Protein AF-A0AAW2KNY2-F1 (afdb_monomer_lite)

pLDDT: mean 74.56, std 16.63, range [39.78, 94.38]

Sequence (101 aa):
MKAYSYCIHPVPDPTFWPQDLEVEPTNLLPPIVRRMPGRPKKNRRKEPGEAPNVVRRSNMVRCKVCNDLGHNKRTCPVNQYKGKDLELDIPLALASRENED

Foldseek 3Di:
DCVPPDDDDDDDDPVPPPPVVVPVCVPDDPPDDDDDDDDDDPDDDDDPPDDPDDDPCVQFDQEPPPRHGRDYVVPDPVVVPVPDPDDDDDDDPPPDDDDDD

Secondary structure (DSSP, 8-state):
--TTSS--PPPPPGGGS-GGG---GGG-PPP----PPPPPPSSPPPPTTPPP-PPPGGG-PBPTTT--BS--TTT-HHHHTTTS-----------------

Structure (mmCIF, N/CA/C/O backbone):
data_AF-A0AAW2KNY2-F1
#
_entry.id   AF-A0AAW2KNY2-F1
#
loop_
_atom_site.group_PDB
_atom_site.id
_atom_site.type_symbol
_atom_site.label_atom_id
_atom_site.label_alt_id
_atom_site.label_comp_id
_atom_site.label_asym_id
_atom_site.label_entity_id
_atom_site.label_seq_id
_atom_site.pdbx_PDB_ins_code
_atom_site.Cartn_x
_atom_site.Cartn_y
_atom_site.Cartn_z
_atom_site.occupancy
_atom_site.B_iso_or_equiv
_atom_site.auth_seq_id
_atom_site.auth_comp_id
_atom_site.auth_asym_id
_atom_site.auth_atom_id
_atom_site.pdbx_PDB_model_num
ATOM 1 N N . MET A 1 1 ? -3.753 12.019 -40.950 1.00 65.00 1 MET A N 1
ATOM 2 C CA . MET A 1 1 ? -3.645 10.860 -40.036 1.00 65.00 1 MET A CA 1
ATOM 3 C C . MET A 1 1 ? -2.165 10.492 -39.959 1.00 65.00 1 MET A C 1
ATOM 5 O O . MET A 1 1 ? -1.595 10.244 -41.008 1.00 65.00 1 MET A O 1
ATOM 9 N N . LYS A 1 2 ? -1.507 10.618 -38.794 1.00 80.25 2 LYS A N 1
ATOM 10 C CA . LYS A 1 2 ? -0.047 10.384 -38.626 1.00 80.25 2 LYS A CA 1
ATOM 11 C C . LYS A 1 2 ? 0.286 9.094 -37.863 1.00 80.25 2 LYS A C 1
ATOM 13 O O . LYS A 1 2 ? 1.441 8.697 -37.794 1.00 80.25 2 LYS A O 1
ATOM 18 N N . ALA A 1 3 ? -0.717 8.447 -37.274 1.00 65.38 3 ALA A N 1
ATOM 19 C CA . ALA A 1 3 ? -0.554 7.097 -36.758 1.00 65.38 3 ALA A CA 1
ATOM 20 C C . ALA A 1 3 ? -0.195 6.198 -37.953 1.00 65.38 3 ALA A C 1
ATOM 22 O O . ALA A 1 3 ? -0.858 6.307 -38.979 1.00 65.38 3 ALA A O 1
ATOM 23 N N . TYR A 1 4 ? 0.853 5.383 -37.848 1.00 79.38 4 TYR A N 1
ATOM 24 C CA . TYR A 1 4 ? 1.392 4.515 -38.915 1.00 79.38 4 TYR A CA 1
ATOM 25 C C . TYR A 1 4 ? 2.246 5.175 -40.007 1.00 79.38 4 TYR A C 1
ATOM 27 O O . TYR A 1 4 ? 2.612 4.498 -40.961 1.00 79.38 4 TYR A O 1
ATOM 35 N N . SER A 1 5 ? 2.641 6.449 -39.884 1.00 86.06 5 SER A N 1
ATOM 36 C CA . SER A 1 5 ? 3.602 7.025 -40.845 1.00 86.06 5 SER A CA 1
ATOM 37 C C . SER A 1 5 ? 5.017 6.439 -40.730 1.00 86.06 5 SER A C 1
ATOM 39 O O . SER A 1 5 ? 5.852 6.710 -41.586 1.00 86.06 5 SER A O 1
ATOM 41 N N . TYR A 1 6 ? 5.300 5.672 -39.675 1.00 84.69 6 TYR A N 1
ATOM 42 C CA . TYR A 1 6 ? 6.605 5.075 -39.406 1.00 84.69 6 TYR A CA 1
ATOM 43 C C . TYR A 1 6 ? 6.484 3.558 -39.274 1.00 84.69 6 TYR A C 1
ATOM 45 O O . TYR A 1 6 ? 5.5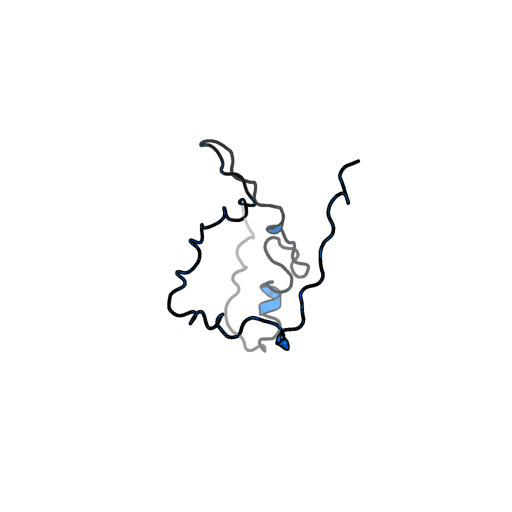71 3.059 -38.611 1.00 84.69 6 TYR A O 1
ATOM 53 N N . CYS A 1 7 ? 7.429 2.841 -39.878 1.00 86.06 7 CYS A N 1
ATOM 54 C CA . CYS A 1 7 ? 7.549 1.391 -39.776 1.00 86.06 7 CYS A CA 1
ATOM 55 C C . CYS A 1 7 ? 8.410 1.018 -38.564 1.00 86.06 7 CYS A C 1
ATOM 57 O O . CYS A 1 7 ? 9.478 1.592 -38.358 1.00 86.06 7 CYS A O 1
ATOM 59 N N . ILE A 1 8 ? 7.965 0.033 -37.784 1.00 86.69 8 ILE A N 1
ATOM 60 C CA . ILE A 1 8 ? 8.803 -0.613 -36.769 1.00 86.69 8 ILE A CA 1
ATOM 61 C C . ILE A 1 8 ? 9.505 -1.780 -37.463 1.00 86.69 8 ILE A C 1
ATOM 63 O O . ILE A 1 8 ? 8.845 -2.718 -37.908 1.00 86.69 8 ILE A O 1
ATOM 67 N N . HIS A 1 9 ? 10.827 -1.705 -37.590 1.00 87.94 9 HIS A N 1
ATOM 68 C CA . HIS A 1 9 ? 11.614 -2.795 -38.159 1.00 87.94 9 HIS A CA 1
ATOM 69 C C . HIS A 1 9 ? 11.766 -3.940 -37.146 1.00 87.94 9 HIS A C 1
ATOM 71 O O . HIS A 1 9 ? 11.886 -3.675 -35.946 1.00 87.94 9 HIS A O 1
ATOM 77 N N . PRO A 1 10 ? 11.761 -5.205 -37.603 1.00 88.88 10 PRO A N 1
ATOM 78 C CA . PRO A 1 10 ? 12.052 -6.334 -36.734 1.00 88.88 10 PRO A CA 1
ATOM 79 C C . PRO A 1 10 ? 13.482 -6.228 -36.197 1.00 88.88 10 PRO A C 1
ATOM 81 O O . PRO A 1 10 ? 14.393 -5.782 -36.898 1.00 88.88 10 PRO A O 1
ATOM 84 N N . VAL A 1 11 ? 13.674 -6.652 -34.951 1.00 87.31 11 VAL A N 1
ATOM 85 C CA . VAL A 1 11 ? 15.008 -6.767 -34.354 1.00 87.31 11 VAL A CA 1
ATOM 86 C C . VAL A 1 11 ? 15.716 -7.970 -35.000 1.00 87.31 11 VAL A C 1
ATOM 88 O O . VAL A 1 11 ? 15.103 -9.038 -35.068 1.00 87.31 11 VAL A O 1
ATOM 91 N N . PRO A 1 12 ? 16.957 -7.822 -35.506 1.00 86.25 12 PRO A N 1
ATOM 92 C CA . PRO A 1 12 ? 17.699 -8.920 -36.123 1.00 86.25 12 PRO A CA 1
ATOM 93 C C . PRO A 1 12 ? 18.049 -10.009 -35.103 1.00 86.25 12 PRO A C 1
ATOM 95 O O . PRO A 1 12 ? 18.153 -9.736 -33.903 1.00 86.25 12 PRO A O 1
ATOM 98 N N . ASP A 1 13 ? 18.250 -11.234 -35.595 1.00 87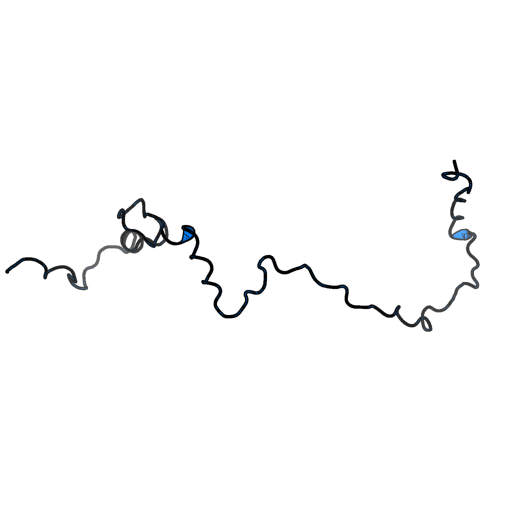.31 13 ASP A N 1
ATOM 99 C CA . ASP A 1 13 ? 18.632 -12.378 -34.764 1.00 87.31 13 ASP A CA 1
ATOM 100 C C . ASP A 1 13 ? 19.942 -12.091 -33.994 1.00 87.31 13 ASP A C 1
ATOM 102 O O . ASP A 1 13 ? 20.836 -11.448 -34.560 1.00 87.31 13 ASP A O 1
ATOM 106 N N . PRO A 1 14 ? 20.075 -12.548 -32.731 1.00 82.75 14 PRO A N 1
ATOM 107 C CA . PRO A 1 14 ? 21.268 -12.320 -31.916 1.00 82.75 14 PRO A CA 1
ATOM 108 C C . PRO A 1 14 ? 22.591 -12.716 -32.576 1.00 82.75 14 PRO A C 1
ATOM 110 O O . PRO A 1 14 ? 23.623 -12.128 -32.272 1.00 82.75 14 PRO A O 1
ATOM 113 N N . THR A 1 15 ? 22.569 -13.660 -33.519 1.00 84.50 15 THR A N 1
ATOM 114 C CA . THR A 1 15 ? 23.750 -14.090 -34.285 1.00 84.50 15 THR A CA 1
ATOM 115 C C . THR A 1 15 ? 24.344 -12.967 -35.144 1.00 84.50 15 THR A C 1
ATOM 117 O O . THR A 1 15 ? 25.537 -12.978 -35.432 1.00 84.50 15 THR A O 1
ATOM 120 N N . PHE A 1 16 ? 23.532 -11.987 -35.554 1.00 85.00 16 PHE A N 1
ATOM 121 C CA . PHE A 1 16 ? 23.967 -10.837 -36.357 1.00 85.00 16 PHE A CA 1
ATOM 122 C C . PHE A 1 16 ? 24.324 -9.614 -35.510 1.00 85.00 16 PHE A C 1
ATOM 124 O O . PHE A 1 16 ? 24.578 -8.542 -36.063 1.00 85.00 16 PHE A O 1
ATOM 131 N N . TRP A 1 17 ? 24.287 -9.725 -34.180 1.00 84.31 17 TRP A N 1
ATOM 132 C CA . TRP A 1 17 ? 24.665 -8.608 -33.328 1.00 84.31 17 TRP A CA 1
ATOM 133 C C . TRP A 1 17 ? 26.185 -8.402 -33.403 1.00 84.31 17 TRP A C 1
ATOM 135 O O . TRP A 1 17 ? 26.931 -9.384 -33.419 1.00 84.31 17 TRP A O 1
ATOM 145 N N . PRO A 1 18 ? 26.659 -7.147 -33.481 1.00 79.88 18 PRO A N 1
ATOM 146 C CA . PRO A 1 18 ? 28.086 -6.853 -33.484 1.00 79.88 18 PRO A CA 1
ATOM 147 C C . PRO A 1 18 ? 28.757 -7.482 -32.252 1.00 79.88 18 PRO A C 1
ATOM 149 O O . PRO A 1 18 ? 28.344 -7.216 -31.125 1.00 79.88 18 PRO A O 1
ATOM 152 N N . GLN A 1 19 ? 29.757 -8.344 -32.455 1.00 70.38 19 GLN A N 1
ATOM 153 C CA . GLN A 1 19 ? 30.486 -9.012 -31.361 1.00 70.38 19 GLN A CA 1
ATOM 154 C C . GLN A 1 19 ? 31.341 -8.028 -30.548 1.00 70.38 19 GLN A C 1
ATOM 156 O O . GLN A 1 19 ? 31.603 -8.247 -29.375 1.00 70.38 19 GLN A O 1
ATOM 161 N N . ASP A 1 20 ? 31.713 -6.903 -31.152 1.00 64.56 20 ASP A N 1
ATOM 162 C CA . ASP A 1 20 ? 32.399 -5.765 -30.538 1.00 64.56 20 ASP A CA 1
ATOM 163 C C . ASP A 1 20 ? 31.493 -4.916 -29.627 1.00 64.56 20 ASP A C 1
ATOM 165 O O . ASP A 1 20 ? 31.981 -4.030 -28.925 1.00 64.56 20 ASP A O 1
ATOM 169 N N . LEU A 1 21 ? 30.190 -5.226 -29.554 1.00 58.22 21 LEU A N 1
ATOM 170 C CA . LEU A 1 21 ? 29.327 -4.820 -28.441 1.00 58.22 21 LEU A CA 1
ATOM 171 C C . LEU A 1 21 ? 29.509 -5.714 -27.203 1.00 58.22 21 LEU A C 1
ATOM 173 O O . LEU A 1 21 ? 28.661 -5.705 -26.310 1.00 58.22 21 LEU A O 1
ATOM 177 N N . GLU A 1 22 ? 30.655 -6.386 -27.068 1.00 58.50 22 GLU A N 1
ATOM 178 C CA . GLU A 1 22 ? 31.317 -6.604 -25.777 1.00 58.50 22 GLU A CA 1
ATOM 179 C C . GLU A 1 22 ? 31.688 -5.246 -25.140 1.00 58.50 22 GLU A C 1
ATOM 181 O O . GLU A 1 22 ? 32.819 -4.966 -24.748 1.00 58.50 22 GLU A O 1
ATOM 186 N N . VAL A 1 23 ? 30.691 -4.368 -24.993 1.00 59.34 23 VAL A N 1
ATOM 187 C CA . VAL A 1 23 ? 30.664 -3.369 -23.940 1.00 59.34 23 VAL A CA 1
ATOM 188 C C . VAL A 1 23 ? 30.550 -4.190 -22.672 1.00 59.34 23 VAL A C 1
ATOM 190 O O . VAL A 1 23 ? 29.459 -4.459 -22.176 1.00 59.34 23 VAL A O 1
ATOM 193 N N . GLU A 1 24 ? 31.706 -4.650 -22.207 1.00 60.88 24 GLU A N 1
ATOM 194 C CA . GLU A 1 24 ? 31.985 -4.986 -20.827 1.00 60.88 24 GLU A CA 1
ATOM 195 C C . GLU A 1 24 ? 31.078 -4.096 -19.952 1.00 60.88 24 GLU A C 1
ATOM 197 O O . GLU A 1 24 ? 31.286 -2.876 -19.871 1.00 60.88 24 GLU A O 1
ATOM 202 N N . PRO A 1 25 ? 29.993 -4.648 -19.364 1.00 60.97 25 PRO A N 1
ATOM 203 C CA . PRO A 1 25 ? 28.966 -3.853 -18.683 1.00 60.97 25 PRO A CA 1
ATOM 204 C C . PRO A 1 25 ? 29.517 -3.177 -17.420 1.00 60.97 25 PRO A C 1
ATOM 206 O O . PRO A 1 25 ? 28.806 -2.456 -16.722 1.00 60.97 25 PRO A O 1
ATOM 209 N N . THR A 1 26 ? 30.800 -3.392 -17.140 1.00 58.94 26 THR A N 1
ATOM 210 C CA . THR A 1 26 ? 31.582 -2.893 -16.022 1.00 58.94 26 THR A CA 1
ATOM 211 C C . THR A 1 26 ? 31.637 -1.367 -15.938 1.00 58.94 26 THR A C 1
ATOM 213 O O . THR A 1 26 ? 31.815 -0.860 -14.834 1.00 58.94 26 THR A O 1
ATOM 216 N N . ASN A 1 27 ? 31.403 -0.621 -17.028 1.00 66.75 27 ASN A N 1
ATOM 217 C CA . ASN A 1 27 ? 31.450 0.854 -17.014 1.00 66.75 27 ASN A CA 1
ATOM 218 C C . ASN A 1 27 ? 30.088 1.564 -17.137 1.00 66.75 27 ASN A C 1
ATOM 220 O O . ASN A 1 27 ? 30.044 2.791 -17.260 1.00 66.75 27 ASN A O 1
ATOM 224 N N . LEU A 1 28 ? 28.964 0.841 -17.093 1.00 75.94 28 LEU A N 1
ATOM 225 C CA . LEU A 1 28 ? 27.648 1.479 -17.095 1.00 75.94 28 LEU A CA 1
ATOM 226 C C . LEU A 1 28 ? 27.266 1.883 -15.670 1.00 75.94 28 LEU A C 1
ATOM 228 O O . LEU A 1 28 ? 26.934 1.046 -14.831 1.00 75.94 28 LEU A O 1
ATOM 232 N N . LEU A 1 29 ? 27.278 3.189 -15.392 1.00 83.94 29 LEU A N 1
ATOM 233 C CA . LEU A 1 29 ? 26.668 3.696 -14.167 1.00 83.94 29 LEU A CA 1
ATOM 234 C C . LEU A 1 29 ? 25.177 3.330 -14.163 1.00 83.94 29 LEU A C 1
ATOM 236 O O . LEU A 1 29 ? 24.510 3.464 -15.196 1.00 83.94 29 LEU A O 1
ATOM 240 N N . PRO A 1 30 ? 24.623 2.895 -13.016 1.00 85.69 30 PRO A N 1
ATOM 241 C CA . PRO A 1 30 ? 23.201 2.631 -12.929 1.00 85.69 30 PRO A CA 1
ATOM 242 C C . PRO A 1 30 ? 22.422 3.909 -13.267 1.00 85.69 30 PRO A C 1
ATOM 244 O O . PRO A 1 30 ? 22.862 5.016 -12.930 1.00 85.69 30 PRO A O 1
ATOM 247 N N . PRO A 1 31 ? 21.245 3.785 -13.904 1.00 87.56 31 PRO A N 1
ATOM 248 C CA . PRO A 1 31 ? 20.399 4.938 -14.149 1.00 87.56 31 PRO A CA 1
ATOM 249 C C . PRO A 1 31 ? 20.079 5.629 -12.822 1.00 87.56 31 PRO A C 1
ATOM 251 O O . PRO A 1 31 ? 19.818 4.979 -11.806 1.00 87.56 31 PRO A O 1
ATOM 254 N N . ILE A 1 32 ? 20.073 6.961 -12.828 1.00 90.06 32 ILE A N 1
ATOM 255 C CA . ILE A 1 32 ? 19.726 7.746 -11.643 1.00 90.06 32 ILE A CA 1
ATOM 256 C C . ILE A 1 32 ? 18.241 7.527 -11.344 1.00 90.06 32 ILE A C 1
ATOM 258 O O . ILE A 1 32 ? 17.359 8.110 -11.978 1.00 90.06 32 ILE A O 1
ATOM 262 N N . VAL A 1 33 ? 17.948 6.676 -10.362 1.00 89.81 33 VAL A N 1
ATOM 263 C CA . VAL A 1 33 ? 16.573 6.386 -9.957 1.00 89.81 33 VAL A CA 1
ATOM 264 C C . VAL A 1 33 ? 16.052 7.518 -9.073 1.00 89.81 33 VAL A C 1
ATOM 266 O O . VAL A 1 33 ? 16.578 7.780 -7.991 1.00 89.81 33 VAL A O 1
ATOM 269 N N . ARG A 1 34 ? 14.965 8.171 -9.494 1.00 91.38 34 ARG A N 1
ATOM 270 C CA . ARG A 1 34 ? 14.200 9.082 -8.628 1.00 91.38 34 ARG A CA 1
ATOM 271 C C . ARG A 1 34 ? 13.113 8.291 -7.911 1.00 91.38 34 ARG A C 1
ATOM 273 O O . ARG A 1 34 ? 12.384 7.524 -8.537 1.00 91.38 34 ARG A O 1
ATOM 280 N N . ARG A 1 35 ? 12.955 8.506 -6.601 1.00 91.06 35 ARG A N 1
ATOM 281 C CA . ARG A 1 35 ? 11.804 7.967 -5.864 1.00 91.06 35 ARG A CA 1
ATOM 282 C C . ARG A 1 35 ? 10.534 8.618 -6.403 1.00 91.06 35 ARG A C 1
ATOM 284 O O . ARG A 1 35 ? 10.359 9.829 -6.272 1.00 91.06 35 ARG A O 1
ATOM 291 N N . MET A 1 36 ? 9.665 7.817 -7.013 1.00 90.56 36 MET A N 1
ATOM 292 C CA . MET A 1 36 ? 8.345 8.286 -7.416 1.00 90.56 36 MET A CA 1
ATOM 293 C C . MET A 1 36 ? 7.532 8.679 -6.175 1.00 90.56 36 MET A C 1
ATOM 295 O O . MET A 1 36 ? 7.709 8.070 -5.111 1.00 90.56 36 MET A O 1
ATOM 299 N N . PRO A 1 37 ? 6.632 9.673 -6.285 1.00 91.25 37 PRO A N 1
ATOM 300 C CA . PRO A 1 37 ? 5.646 9.926 -5.250 1.00 91.25 37 PRO A CA 1
ATOM 301 C C . PRO A 1 37 ? 4.923 8.623 -4.907 1.00 91.25 37 PRO A C 1
ATOM 303 O O . PRO A 1 37 ? 4.426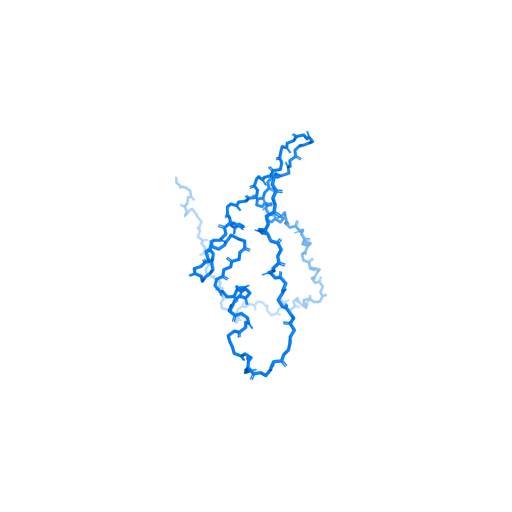 7.919 -5.787 1.00 91.25 37 PRO A O 1
ATOM 306 N N . GLY A 1 38 ? 4.903 8.283 -3.620 1.00 94.38 38 GLY A N 1
ATOM 307 C CA . GLY A 1 38 ? 4.183 7.111 -3.148 1.00 94.38 38 GLY A CA 1
ATOM 308 C C . GLY A 1 38 ? 2.676 7.256 -3.354 1.00 94.38 38 GLY A C 1
ATOM 309 O O . GLY A 1 38 ? 2.156 8.325 -3.683 1.00 94.38 38 GLY A O 1
ATOM 310 N N . ARG A 1 39 ? 1.949 6.169 -3.097 1.00 93.75 39 ARG A N 1
ATOM 311 C CA . ARG A 1 39 ? 0.487 6.182 -3.132 1.00 93.75 39 ARG A CA 1
ATOM 312 C C . ARG A 1 39 ? -0.063 7.284 -2.208 1.00 93.75 39 ARG A C 1
ATOM 314 O O . ARG A 1 39 ? 0.326 7.325 -1.036 1.00 93.75 39 ARG A O 1
ATOM 321 N N . PRO A 1 40 ? -1.010 8.118 -2.672 1.00 91.56 40 PRO A N 1
ATOM 322 C CA . PRO A 1 40 ? -1.701 9.059 -1.802 1.00 91.56 40 PRO A CA 1
ATOM 323 C C . PRO A 1 40 ? -2.329 8.351 -0.597 1.00 91.56 40 PRO A C 1
ATOM 325 O O . PRO A 1 40 ? -2.846 7.232 -0.702 1.00 91.56 40 PRO A O 1
ATOM 328 N N . LYS A 1 41 ? -2.298 9.004 0.568 1.00 88.00 41 LYS A N 1
ATOM 32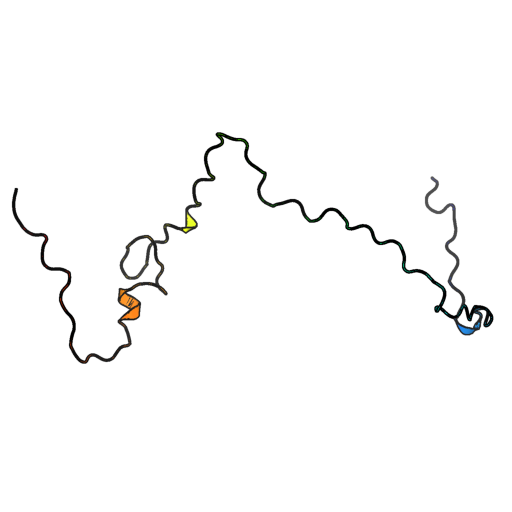9 C CA . LYS A 1 41 ? -2.947 8.476 1.773 1.00 88.00 41 LYS A CA 1
ATOM 330 C C . LYS A 1 41 ? -4.446 8.319 1.517 1.00 88.00 41 LYS A C 1
ATOM 332 O O . LYS A 1 41 ? -5.082 9.210 0.966 1.00 88.00 41 LYS A O 1
ATOM 337 N N . LYS A 1 42 ? -5.023 7.211 1.994 1.00 86.69 42 LYS A N 1
ATOM 338 C CA . LYS A 1 42 ? -6.475 6.968 1.925 1.00 86.69 42 LYS A CA 1
ATOM 339 C C . LYS A 1 42 ? -7.284 8.065 2.628 1.00 86.69 42 LYS A C 1
ATOM 341 O O . LYS A 1 42 ? -8.376 8.394 2.183 1.00 86.69 42 LYS A O 1
ATOM 346 N N . ASN A 1 43 ? -6.746 8.616 3.716 1.00 85.88 43 ASN A N 1
ATOM 347 C CA . ASN A 1 43 ? -7.373 9.699 4.464 1.00 85.88 43 ASN A CA 1
ATOM 348 C C . ASN A 1 43 ? -6.607 11.008 4.233 1.00 85.88 43 ASN A C 1
ATOM 350 O O . ASN A 1 43 ? -5.378 11.034 4.339 1.00 85.88 43 ASN A O 1
ATOM 354 N N . ARG A 1 44 ? -7.346 12.093 3.974 1.00 89.12 44 ARG A N 1
ATOM 355 C CA . ARG A 1 44 ? -6.823 13.467 3.924 1.00 89.12 44 ARG A CA 1
ATOM 356 C C . ARG A 1 44 ? -6.290 13.895 5.305 1.00 89.12 44 ARG A C 1
ATOM 358 O O . ARG A 1 44 ? -6.801 13.446 6.332 1.00 89.12 44 ARG A O 1
ATOM 365 N N . ARG A 1 45 ? -5.284 14.777 5.331 1.00 87.81 45 ARG A N 1
ATOM 366 C CA . ARG A 1 45 ? -4.847 15.496 6.543 1.00 87.81 45 ARG A CA 1
ATOM 367 C C . ARG A 1 45 ? -5.916 16.518 6.947 1.00 87.81 45 ARG A C 1
ATOM 369 O O . ARG A 1 45 ? -6.358 17.274 6.092 1.00 87.81 45 ARG A O 1
ATOM 376 N N . LYS A 1 46 ? -6.310 16.521 8.219 1.00 86.31 46 LYS A N 1
ATOM 377 C CA . LYS A 1 46 ? -7.292 17.458 8.780 1.00 86.31 46 LYS A CA 1
ATOM 378 C C . LYS A 1 46 ? -6.630 18.754 9.250 1.00 86.31 46 LYS A C 1
ATOM 380 O O . LYS A 1 46 ? -5.486 18.702 9.706 1.00 86.31 46 LYS A O 1
ATOM 385 N N . GLU A 1 47 ? -7.353 19.865 9.153 1.00 91.50 47 GLU A N 1
ATOM 386 C CA . GLU A 1 47 ? -6.959 21.151 9.739 1.00 91.50 47 GLU A CA 1
ATOM 387 C C . GLU A 1 47 ? -7.194 21.186 11.264 1.00 91.50 47 GLU A C 1
ATOM 389 O O . GLU A 1 47 ? -8.015 20.411 11.780 1.00 91.50 47 GLU A O 1
ATOM 394 N N . PRO A 1 48 ? -6.498 22.068 12.009 1.00 87.50 48 PRO A N 1
ATOM 395 C CA . PRO A 1 48 ? -6.776 22.293 13.424 1.00 87.50 48 PRO A CA 1
ATOM 396 C C . PRO A 1 48 ? -8.244 22.697 13.635 1.00 87.50 48 PRO A C 1
ATOM 398 O O . PRO A 1 48 ? -8.712 23.673 13.060 1.00 87.50 48 PRO A O 1
ATOM 401 N N . GLY A 1 49 ? -8.975 21.933 14.451 1.00 88.94 49 GLY A N 1
ATOM 402 C CA . GLY A 1 49 ? -10.392 22.182 14.757 1.00 88.94 49 GLY A CA 1
ATOM 403 C C . GLY A 1 49 ? -11.393 21.305 13.996 1.00 88.94 49 GLY A C 1
ATOM 404 O O . GLY A 1 49 ? -12.569 21.285 14.350 1.00 88.94 49 GLY A O 1
ATOM 405 N N . GLU A 1 50 ? -10.963 20.520 13.002 1.00 87.69 50 GLU A N 1
ATOM 406 C CA . GLU A 1 50 ? -11.847 19.520 12.395 1.00 87.69 50 GLU A CA 1
ATOM 407 C C . GLU A 1 50 ? -12.135 18.367 13.379 1.00 87.69 50 GLU A C 1
ATOM 409 O O . GLU A 1 50 ? -11.217 17.715 13.884 1.00 87.69 50 GLU A O 1
ATOM 414 N N . ALA A 1 51 ? -13.418 18.053 13.598 1.00 82.44 51 ALA A N 1
ATOM 415 C CA . ALA A 1 51 ? -13.833 16.950 14.465 1.00 82.44 51 ALA A CA 1
ATOM 416 C C . ALA A 1 51 ? -13.220 15.603 14.019 1.00 82.44 51 ALA A C 1
ATOM 418 O O . ALA A 1 51 ? -13.065 15.355 12.811 1.00 82.44 51 ALA A O 1
ATOM 419 N N . PRO A 1 52 ? -12.875 14.691 14.953 1.00 79.06 52 PRO A N 1
ATOM 420 C CA . PRO A 1 52 ? -12.349 13.377 14.604 1.00 79.06 52 PRO A CA 1
ATOM 421 C C . PRO A 1 52 ? -13.354 12.604 13.744 1.00 79.06 52 PRO A C 1
ATOM 423 O O . PRO A 1 52 ? -14.562 12.826 13.798 1.00 79.06 52 PRO A O 1
ATOM 426 N N . ASN A 1 53 ? -12.853 11.690 12.908 1.00 72.62 53 ASN A N 1
ATOM 427 C CA . ASN A 1 53 ? -13.759 10.793 12.194 1.00 72.62 53 ASN A CA 1
ATOM 428 C C . ASN A 1 53 ? -14.461 9.940 13.249 1.00 72.62 53 ASN A C 1
ATOM 430 O O . ASN A 1 53 ? -13.790 9.168 13.933 1.00 72.62 53 ASN A O 1
ATOM 434 N N . VAL A 1 54 ? -15.779 10.105 13.381 1.00 69.12 54 VAL A N 1
ATOM 435 C CA . VAL A 1 54 ? -16.603 9.306 14.288 1.00 69.12 54 VAL A CA 1
ATOM 436 C C . VAL A 1 54 ? -16.295 7.842 14.002 1.00 69.12 54 VAL A C 1
ATOM 438 O O . VAL A 1 54 ? -16.404 7.384 12.858 1.00 69.12 54 VAL A O 1
ATOM 441 N N . VAL A 1 55 ? -15.802 7.146 15.026 1.00 62.47 55 VAL A N 1
ATOM 442 C CA . VAL A 1 55 ? -15.394 5.748 14.935 1.00 62.47 55 VAL A CA 1
ATOM 443 C C . VAL A 1 55 ? -16.544 4.978 14.298 1.00 62.47 55 VAL A C 1
ATOM 445 O O . VAL A 1 55 ? -17.679 5.008 14.773 1.00 62.47 55 VAL A O 1
ATOM 448 N N . ARG A 1 56 ? -16.270 4.366 13.143 1.00 59.62 56 ARG A N 1
ATOM 449 C CA . ARG A 1 56 ? -17.283 3.658 12.359 1.00 59.62 56 ARG A CA 1
ATOM 450 C C . ARG A 1 56 ? -17.950 2.611 13.255 1.00 59.62 56 ARG A C 1
ATOM 452 O O . ARG A 1 56 ? -17.260 1.957 14.031 1.00 59.62 56 ARG A O 1
ATOM 459 N N . ARG A 1 57 ? -19.259 2.396 13.061 1.00 56.91 57 ARG A N 1
ATOM 460 C CA . ARG A 1 57 ? -20.152 1.394 13.703 1.00 56.91 57 ARG A CA 1
ATOM 461 C C . ARG A 1 57 ? -19.575 -0.024 13.916 1.00 56.91 57 ARG A C 1
ATOM 463 O O . ARG A 1 57 ? -20.183 -0.824 14.613 1.00 56.91 57 ARG A O 1
ATOM 470 N N . SER A 1 58 ? -18.412 -0.332 13.343 1.00 59.78 58 SER A N 1
ATOM 471 C CA . SER A 1 58 ? -17.621 -1.554 13.518 1.00 59.78 58 SER A CA 1
ATOM 472 C C . SER A 1 58 ? -17.371 -1.956 14.975 1.00 59.78 58 SER A C 1
ATOM 474 O O . SER A 1 58 ? -17.169 -3.138 15.230 1.00 59.78 58 SER A O 1
ATOM 476 N N . ASN A 1 59 ? -17.368 -1.013 15.920 1.00 60.22 59 ASN A N 1
ATOM 477 C CA . ASN A 1 59 ? -17.086 -1.319 17.328 1.00 60.22 59 ASN A CA 1
ATOM 478 C C . ASN A 1 59 ? -18.332 -1.750 18.119 1.00 60.22 59 ASN A C 1
ATOM 480 O O . ASN A 1 59 ? -18.208 -2.236 19.237 1.00 60.22 59 ASN A O 1
ATOM 484 N N . MET A 1 60 ? -19.532 -1.610 17.550 1.00 72.62 60 MET A N 1
ATOM 485 C CA . MET A 1 60 ? -20.792 -1.995 18.194 1.00 72.62 60 MET A CA 1
ATOM 486 C C . MET A 1 60 ? -21.295 -3.331 17.644 1.00 72.62 60 MET A C 1
ATOM 488 O O . MET A 1 60 ? -22.420 -3.443 17.159 1.00 72.62 60 MET A O 1
ATOM 492 N N . VAL A 1 61 ? -20.448 -4.361 17.682 1.00 86.38 61 VAL A N 1
ATOM 493 C CA . VAL A 1 61 ? -20.907 -5.724 17.393 1.00 86.38 61 VAL A CA 1
ATOM 494 C C . VAL A 1 61 ? -21.737 -6.215 18.572 1.00 86.38 61 VAL A C 1
ATOM 496 O O . VAL A 1 61 ? -21.298 -6.113 19.716 1.00 86.38 61 VAL A O 1
ATOM 499 N N . ARG A 1 62 ? -22.927 -6.750 18.280 1.00 89.75 62 ARG A N 1
ATOM 500 C CA . ARG A 1 62 ? -23.762 -7.450 19.255 1.00 89.75 62 ARG A CA 1
ATOM 501 C C . ARG A 1 62 ? -23.417 -8.932 19.262 1.00 89.75 62 ARG A C 1
ATOM 503 O O . ARG A 1 62 ? -23.464 -9.595 18.221 1.00 89.75 62 ARG A O 1
ATOM 510 N N . CYS A 1 63 ? -23.075 -9.458 20.427 1.00 91.25 63 CYS A N 1
ATOM 511 C CA . CYS A 1 63 ? -22.775 -10.867 20.591 1.00 91.25 63 CYS A CA 1
ATOM 512 C C . CYS A 1 63 ? -24.052 -11.707 20.456 1.00 91.25 63 CYS A C 1
ATOM 514 O O . CYS A 1 63 ? -25.010 -11.478 21.176 1.00 91.25 63 CYS A O 1
ATOM 516 N N . LYS A 1 64 ? -24.074 -12.731 19.593 1.00 89.56 64 LYS A N 1
ATOM 517 C CA . LYS A 1 64 ? -25.228 -13.652 19.482 1.00 89.56 64 LYS A CA 1
ATOM 518 C C . LYS A 1 64 ? -25.355 -14.649 20.650 1.00 89.56 64 LYS A C 1
ATOM 520 O O . LYS A 1 64 ? -26.275 -15.454 20.642 1.00 89.56 64 LYS A O 1
ATOM 525 N N . VAL A 1 65 ? -24.392 -14.670 21.579 1.00 91.44 65 VAL A N 1
ATOM 526 C CA . VAL A 1 65 ? -24.376 -15.595 22.729 1.00 91.44 65 VAL A CA 1
ATOM 527 C C . VAL A 1 65 ? -24.946 -14.925 23.975 1.00 91.44 65 VAL A C 1
ATOM 529 O O . VAL A 1 65 ? -25.867 -15.470 24.565 1.00 91.44 65 VAL A O 1
ATOM 532 N N . CYS A 1 66 ? -24.427 -13.753 24.357 1.00 90.56 66 CYS A N 1
ATOM 533 C CA . CYS A 1 66 ? -24.882 -13.019 25.546 1.00 90.56 66 CYS A CA 1
ATOM 534 C C . CYS A 1 66 ? -25.681 -11.744 25.228 1.00 90.56 66 CYS A C 1
ATOM 536 O O . CYS A 1 66 ? -26.142 -11.077 26.139 1.00 90.56 66 CYS A O 1
ATOM 538 N N . ASN A 1 67 ? -25.858 -11.390 23.950 1.00 89.69 67 ASN A N 1
ATOM 539 C CA . ASN A 1 67 ? -26.589 -10.200 23.489 1.00 89.69 67 ASN A CA 1
ATOM 540 C C . ASN A 1 67 ? -26.017 -8.831 23.903 1.00 89.69 67 ASN A C 1
ATOM 542 O O . ASN A 1 67 ? -26.598 -7.807 23.523 1.00 89.69 67 ASN A O 1
ATOM 546 N N . ASP A 1 68 ? -24.850 -8.801 24.550 1.00 89.19 68 ASP A N 1
ATOM 547 C CA . ASP A 1 68 ? -24.117 -7.573 24.864 1.00 89.19 68 ASP A CA 1
ATOM 548 C C . ASP A 1 68 ? -23.400 -6.979 23.646 1.00 89.19 68 ASP A C 1
ATOM 550 O O . ASP A 1 68 ? -23.135 -7.651 22.641 1.00 89.19 68 ASP A O 1
ATOM 554 N N . LEU A 1 69 ? -23.073 -5.691 23.749 1.00 89.19 69 LEU A N 1
ATOM 555 C CA . LEU A 1 69 ? -22.316 -4.945 22.747 1.00 89.19 69 LEU A CA 1
ATOM 556 C C . LEU A 1 69 ? -20.811 -4.960 23.058 1.00 89.19 69 LEU A C 1
ATOM 558 O O . LEU A 1 69 ? -20.397 -5.067 24.208 1.00 89.19 69 LEU A O 1
ATOM 562 N N . GLY A 1 70 ? -19.985 -4.810 22.021 1.00 88.12 70 GLY A N 1
ATOM 563 C CA . GLY A 1 70 ? -18.533 -4.617 22.151 1.00 88.12 70 GLY A CA 1
ATOM 564 C C . GLY A 1 70 ? -17.689 -5.877 21.937 1.00 88.12 70 GLY A C 1
ATOM 565 O O . GLY A 1 70 ? -16.465 -5.788 21.887 1.00 88.12 70 GLY A O 1
ATOM 566 N N . HIS A 1 71 ? -18.312 -7.042 21.742 1.00 89.75 71 HIS A N 1
ATOM 567 C CA . HIS A 1 71 ? -17.614 -8.285 21.415 1.00 89.75 71 HIS A CA 1
ATOM 568 C C . HIS A 1 71 ? -18.467 -9.195 20.514 1.00 89.75 71 HIS A C 1
ATOM 570 O O . HIS A 1 71 ? -19.668 -8.994 20.343 1.00 89.75 71 HIS A O 1
ATOM 576 N N . ASN A 1 72 ? -17.847 -10.202 19.897 1.00 89.12 72 ASN A N 1
ATOM 577 C CA . ASN A 1 72 ? -18.535 -11.158 19.026 1.00 89.12 72 ASN A CA 1
ATOM 578 C C . ASN A 1 72 ? -18.560 -12.560 19.661 1.00 89.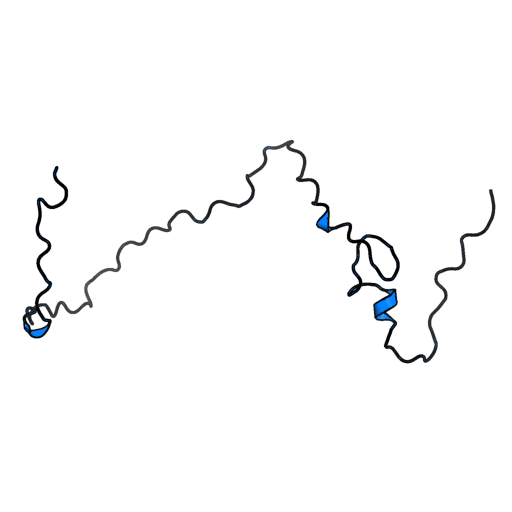12 72 ASN A C 1
ATOM 580 O O . ASN A 1 72 ? -17.943 -12.794 20.695 1.00 89.12 72 ASN A O 1
ATOM 584 N N . LYS A 1 73 ? -19.238 -13.526 19.026 1.00 89.38 73 LYS A N 1
ATOM 585 C CA . LYS A 1 73 ? -19.343 -14.906 19.544 1.00 89.38 73 LYS A CA 1
ATOM 586 C C . LYS A 1 73 ? -17.981 -15.543 19.882 1.00 89.38 73 LYS A C 1
ATOM 588 O O . LYS A 1 73 ? -17.913 -16.313 20.832 1.00 89.38 73 LYS A O 1
ATOM 593 N N . ARG A 1 74 ? -16.914 -15.239 19.127 1.00 87.12 74 ARG A N 1
ATOM 594 C CA . ARG A 1 74 ? -15.578 -15.834 19.327 1.00 87.12 74 ARG A CA 1
ATOM 595 C C . ARG A 1 74 ? -14.882 -15.295 20.575 1.00 87.12 74 ARG A C 1
ATOM 597 O O . ARG A 1 74 ? -14.196 -16.050 21.245 1.00 87.12 74 ARG A O 1
ATOM 604 N N . THR A 1 75 ? -15.064 -14.013 20.880 1.00 87.38 75 THR A N 1
ATOM 605 C CA . THR A 1 75 ? -14.439 -13.344 22.032 1.00 87.38 75 THR A CA 1
ATOM 606 C C . THR A 1 75 ? -15.377 -13.211 23.230 1.00 87.38 75 THR A C 1
ATOM 608 O O . THR A 1 75 ? -15.038 -12.534 24.194 1.00 87.38 75 THR A O 1
ATOM 611 N N . CYS A 1 76 ? -16.552 -13.846 23.184 1.00 89.69 76 CYS A N 1
ATOM 612 C CA . CYS A 1 76 ? -17.533 -13.785 24.259 1.00 89.69 76 CYS A CA 1
ATOM 613 C C . CYS A 1 76 ? -16.981 -14.423 25.538 1.00 89.69 76 CYS A C 1
ATOM 615 O O . CYS A 1 76 ? -16.620 -15.601 25.481 1.00 89.69 76 CYS A O 1
ATOM 617 N N . PRO A 1 77 ? -16.972 -13.710 26.681 1.00 85.88 77 PRO A N 1
ATOM 618 C CA . PRO A 1 77 ? -16.515 -14.255 27.956 1.00 85.88 77 PRO A CA 1
ATOM 619 C C . PRO A 1 77 ? -17.223 -15.566 28.291 1.00 85.88 77 PRO A C 1
ATOM 621 O O . PRO A 1 77 ? -16.566 -16.559 28.553 1.00 85.88 77 PRO A O 1
ATOM 624 N N . VAL A 1 78 ? -18.547 -15.631 28.111 1.00 84.88 78 VAL A N 1
ATOM 625 C CA . VAL A 1 78 ? -19.353 -16.849 28.324 1.00 84.88 78 VAL A CA 1
ATOM 626 C C . VAL A 1 78 ? -18.848 -18.040 27.502 1.00 84.88 78 VAL A C 1
ATOM 628 O O . VAL A 1 78 ? -18.913 -19.181 27.949 1.00 84.88 78 VAL A O 1
ATOM 631 N N . ASN A 1 79 ? -18.330 -17.798 26.296 1.00 78.25 79 ASN A N 1
ATOM 632 C CA . ASN A 1 79 ? -17.800 -18.852 25.436 1.00 78.25 79 ASN A CA 1
ATOM 633 C C . ASN A 1 79 ? -16.351 -19.240 25.786 1.00 78.25 79 ASN A C 1
ATOM 635 O O . ASN A 1 79 ? -15.931 -20.331 25.425 1.00 78.25 79 ASN A O 1
ATOM 639 N N . GLN A 1 80 ? -15.604 -18.390 26.501 1.00 67.06 80 GLN A N 1
ATOM 640 C CA . GLN A 1 80 ? -14.262 -18.708 27.014 1.00 67.06 80 GLN A CA 1
ATOM 641 C C . GLN A 1 80 ? -14.294 -19.696 28.195 1.00 67.06 80 GLN A C 1
ATOM 643 O O . GLN A 1 80 ? -13.273 -20.310 28.499 1.00 67.06 80 GLN A O 1
ATOM 648 N N . TYR A 1 81 ? -15.457 -19.877 28.830 1.00 61.25 81 TYR A N 1
ATOM 649 C CA . TYR A 1 81 ? -15.680 -20.861 29.898 1.00 61.25 81 TYR A CA 1
ATOM 650 C C . TYR A 1 81 ? -16.294 -22.181 29.394 1.00 61.25 81 TYR A C 1
ATOM 652 O O . TYR A 1 81 ? -16.438 -23.126 30.162 1.00 61.25 81 TYR A O 1
ATOM 660 N N . LYS A 1 82 ? -16.645 -22.289 28.102 1.00 56.03 82 LYS A N 1
ATOM 661 C CA . LYS A 1 82 ? -17.154 -23.535 27.505 1.00 56.03 82 LYS A CA 1
ATOM 662 C C . LYS A 1 82 ? -15.985 -24.387 27.013 1.00 56.03 82 LYS A C 1
ATOM 664 O O . LYS A 1 82 ? -15.558 -24.241 25.872 1.00 56.03 82 LYS A O 1
ATOM 669 N N . GLY A 1 83 ? -15.473 -25.249 27.887 1.00 53.00 83 GLY A N 1
ATOM 670 C CA . GLY A 1 83 ? -14.369 -26.172 27.587 1.00 53.00 83 GLY A CA 1
ATOM 671 C C . GLY A 1 83 ? -13.227 -26.158 28.601 1.00 53.00 83 GLY A C 1
ATOM 672 O O . GLY A 1 83 ? -12.151 -26.653 28.293 1.00 53.00 83 GLY A O 1
ATOM 673 N N . LYS A 1 84 ? -13.433 -25.562 29.780 1.00 49.66 84 LYS A N 1
ATOM 674 C CA . LYS A 1 84 ? -12.606 -25.848 30.951 1.00 49.66 84 LYS A CA 1
ATOM 675 C C . LYS A 1 84 ? -13.457 -26.711 31.856 1.00 49.66 84 LYS A C 1
ATOM 677 O O . LYS A 1 84 ? -14.491 -26.262 32.347 1.00 49.66 84 LYS A O 1
ATOM 682 N N . ASP A 1 85 ? -13.071 -27.966 31.921 1.00 48.62 85 ASP A N 1
ATOM 683 C CA . ASP A 1 85 ? -13.708 -29.014 32.693 1.00 48.62 85 ASP A CA 1
ATOM 684 C C . ASP A 1 85 ? -13.920 -28.503 34.122 1.00 48.62 85 ASP A C 1
ATOM 686 O O . ASP A 1 85 ? -13.059 -27.840 34.702 1.00 48.62 85 ASP A O 1
ATOM 690 N N . LEU A 1 86 ? -15.132 -28.714 34.624 1.00 59.28 86 LEU A N 1
ATOM 691 C CA . LEU A 1 86 ? -15.590 -28.222 35.910 1.00 59.28 86 LEU A CA 1
ATOM 692 C C . LEU A 1 86 ? -14.780 -28.903 37.025 1.00 59.28 86 LEU A C 1
ATOM 694 O O . LEU A 1 86 ? -15.080 -30.031 37.401 1.00 59.28 86 LEU A O 1
ATOM 698 N N . GLU A 1 87 ? -13.803 -28.205 37.592 1.00 46.62 87 GLU A N 1
ATOM 699 C CA . GLU A 1 87 ? -13.428 -28.404 38.988 1.00 46.62 87 GLU A CA 1
ATOM 700 C C . GLU A 1 87 ? -13.347 -27.024 39.644 1.00 46.62 87 GLU A C 1
ATOM 702 O O . GLU A 1 87 ? -12.740 -26.084 39.127 1.00 46.62 87 GLU A O 1
ATOM 707 N N . LEU A 1 88 ? -14.152 -26.880 40.690 1.00 58.38 88 LEU A N 1
ATOM 708 C CA . LEU A 1 88 ? -14.575 -25.632 41.308 1.00 58.38 88 LEU A CA 1
ATOM 709 C C . LEU A 1 88 ? -13.392 -24.900 41.942 1.00 58.38 88 LEU A C 1
ATOM 711 O O . LEU A 1 88 ? -12.687 -25.471 42.761 1.00 58.38 88 LEU A O 1
ATOM 715 N N . ASP A 1 89 ? -13.217 -23.630 41.585 1.00 49.75 89 ASP A N 1
ATOM 716 C CA . ASP A 1 89 ? -13.296 -22.516 42.534 1.00 49.75 89 ASP A CA 1
ATOM 717 C C . ASP A 1 89 ? -13.053 -21.188 41.808 1.00 49.75 89 ASP A C 1
ATOM 719 O O . ASP A 1 89 ? -12.210 -21.116 40.915 1.00 49.75 89 ASP A O 1
ATOM 723 N N . ILE A 1 90 ? -13.797 -20.148 42.221 1.00 49.62 90 ILE A N 1
ATOM 724 C CA . ILE A 1 90 ? -13.491 -18.693 42.211 1.00 49.62 90 ILE A CA 1
ATOM 725 C C . ILE A 1 90 ? -14.757 -17.858 41.902 1.00 49.62 90 ILE A C 1
ATOM 727 O O . ILE A 1 90 ? -15.554 -18.206 41.031 1.00 49.62 90 ILE A O 1
ATOM 731 N N . PRO A 1 91 ? -14.985 -16.774 42.670 1.00 43.94 91 PRO A N 1
ATOM 732 C CA . PRO A 1 91 ? -16.268 -16.491 43.299 1.00 43.94 91 PRO A CA 1
ATOM 733 C C . PRO A 1 91 ? -17.232 -15.660 42.459 1.00 43.94 91 PRO A C 1
ATOM 735 O O . PRO A 1 91 ? -16.856 -14.891 41.576 1.00 43.94 91 PRO A O 1
ATOM 738 N N . LEU A 1 92 ? -18.497 -15.780 42.859 1.00 48.38 92 LEU A N 1
ATOM 739 C CA . LEU A 1 92 ? -19.657 -14.969 42.507 1.00 48.38 92 LEU A CA 1
ATOM 740 C C . LEU A 1 92 ? -19.364 -13.456 42.586 1.00 48.38 92 LEU A C 1
ATOM 742 O O . LEU A 1 92 ? -19.664 -12.801 43.577 1.00 48.38 92 LEU A O 1
ATOM 746 N N . ALA A 1 93 ? -18.826 -12.868 41.518 1.00 41.94 93 ALA A N 1
ATOM 747 C CA . ALA A 1 93 ? -18.689 -11.415 41.379 1.00 41.94 93 ALA A CA 1
ATOM 748 C C . ALA A 1 93 ? -19.971 -10.748 40.832 1.00 41.94 93 ALA A C 1
ATOM 750 O O . ALA A 1 93 ? -19.905 -9.728 40.153 1.00 41.94 93 ALA A O 1
ATOM 751 N N . LEU A 1 94 ? -21.143 -11.333 41.104 1.00 49.88 94 LEU A N 1
ATOM 752 C CA . LEU A 1 94 ? -22.461 -10.796 40.756 1.00 49.88 94 LEU A CA 1
ATOM 753 C C . LEU A 1 94 ? -23.473 -11.146 41.859 1.00 49.88 94 LEU A C 1
ATOM 755 O O . LEU A 1 94 ? -24.385 -11.937 41.661 1.00 49.88 94 LEU A O 1
ATOM 759 N N . ALA A 1 95 ? -23.302 -10.557 43.039 1.00 45.28 95 ALA A N 1
ATOM 760 C CA . ALA A 1 95 ? -24.373 -10.437 44.025 1.00 45.28 95 ALA A CA 1
ATOM 761 C C . ALA A 1 95 ? -24.167 -9.152 44.836 1.00 45.28 95 ALA A C 1
ATOM 763 O O . ALA A 1 95 ? -23.577 -9.179 45.908 1.00 45.28 95 ALA A O 1
ATOM 764 N N . SER A 1 96 ? -24.584 -8.013 44.278 1.00 41.12 96 SER A N 1
ATOM 765 C CA . SER A 1 96 ? -24.917 -6.781 45.016 1.00 41.12 96 SER A CA 1
ATOM 766 C C . SER A 1 96 ? -25.556 -5.803 44.036 1.00 41.12 96 SER A C 1
ATOM 768 O O . SER A 1 96 ? -24.898 -4.895 43.528 1.00 41.12 96 SER A O 1
ATOM 770 N N . ARG A 1 97 ? -26.826 -6.039 43.696 1.00 57.62 97 ARG A N 1
ATOM 771 C CA . ARG A 1 97 ? -27.688 -5.018 43.092 1.00 57.62 97 ARG A CA 1
ATOM 772 C C . ARG A 1 97 ? -29.174 -5.325 43.275 1.00 57.62 97 ARG A C 1
ATOM 774 O O . ARG A 1 97 ? -29.899 -5.316 42.300 1.00 57.62 97 ARG A O 1
ATOM 781 N N . GLU A 1 98 ? -29.586 -5.563 44.516 1.00 47.06 98 GLU A N 1
ATOM 782 C CA . GLU A 1 98 ? -30.951 -5.399 45.063 1.00 47.06 98 GLU A CA 1
ATOM 783 C C . GLU A 1 98 ? -30.710 -5.202 46.583 1.00 47.06 98 GLU A C 1
ATOM 785 O O . GLU A 1 98 ? -29.979 -6.014 47.146 1.00 47.06 98 GLU A O 1
ATOM 790 N N . ASN A 1 99 ? -31.103 -4.171 47.346 1.00 41.28 99 ASN A N 1
ATOM 791 C CA . ASN A 1 99 ? -32.092 -3.074 47.328 1.00 41.28 99 ASN A CA 1
ATOM 792 C C . ASN A 1 99 ? -31.473 -1.903 48.172 1.00 41.28 99 AS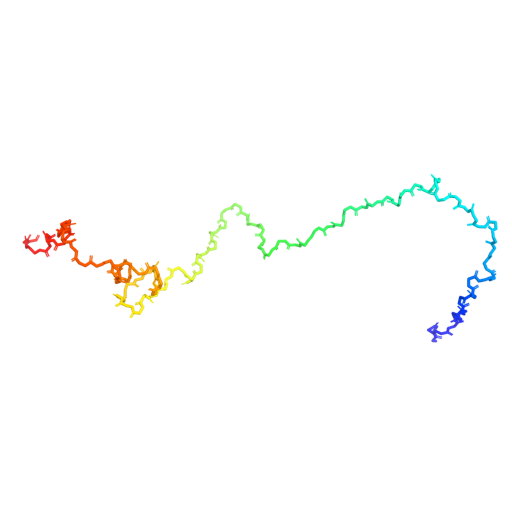N A C 1
ATOM 794 O O . ASN A 1 99 ? -30.481 -2.155 48.852 1.00 41.28 99 ASN A O 1
ATOM 798 N N . GLU A 1 100 ? -31.814 -0.609 48.107 1.00 40.59 100 GLU A N 1
ATOM 799 C CA . GLU A 1 100 ? -33.034 0.134 48.503 1.00 40.59 100 GLU A CA 1
ATOM 800 C C . GLU A 1 100 ? -32.777 1.648 48.213 1.00 40.59 100 GLU A C 1
ATOM 802 O O . GLU A 1 100 ? -31.618 2.065 48.272 1.00 40.59 100 GLU A O 1
ATOM 807 N N . ASP A 1 101 ? -33.853 2.407 47.929 1.00 39.78 101 ASP A N 1
ATOM 808 C CA . ASP A 1 101 ? -34.028 3.882 47.767 1.00 39.78 101 ASP A CA 1
ATOM 809 C C . ASP A 1 101 ? -33.259 4.684 46.684 1.00 39.78 101 ASP A C 1
ATOM 811 O O . ASP A 1 101 ? -32.032 4.918 46.787 1.00 39.78 101 ASP A O 1
#

Radius of gyration: 35.53 Å; chains: 1; bounding box: 66×51×89 Å

Organism: NCBI:txid2727405